Protein AF-A0A6H9V103-F1 (afdb_monomer_lite)

Organism: NCBI:txid2615112

Sequence (136 aa):
MPIHPLHRERLERALEAHETALQYTDKPLSPTRTKVHRVLLELGRDDDILKLIDDFVDSPQLADEIRYDGYSVLSARGIKLPETVTMKVVNGNGKDPQPILRFQFTVRSLTVLADWDPKSGACTRAAVAGDGASAA

Foldseek 3Di:
DAQDVVLLVVLVVVLVVLVCCCPPDPDHDDPLSVVVSVLSNVQSPPPLNSVLLRVLLVDPVSLVVCQVPVPVVCVVSVHDHDPQWDWHWDFQDDPDTDIKIWIWGDRPQKIKIWIQDSVPHTDIDIDGNPPPDDDD

Secondary structure (DSSP, 8-state):
--S-HHHHHHHHHHHHHHHHHHH--SSPPPHHHHHHHHHHHHHHH-HHHHHHHHHHHH-HHHHHHHHHHHHHHHHHTT----TTEEEEEEEPSSSS--EEEEEEEEETTEEEEEEEETTTEEEEEEEETT------

pLDDT: mean 86.8, std 13.34, range [32.56, 96.69]

Structure (mmCIF, N/CA/C/O backbone):
data_AF-A0A6H9V103-F1
#
_entry.id   AF-A0A6H9V103-F1
#
loop_
_atom_site.group_PDB
_atom_site.id
_atom_site.type_symbol
_atom_site.label_atom_id
_atom_site.label_alt_id
_atom_site.label_comp_id
_atom_site.label_asym_id
_atom_site.label_entity_id
_atom_site.label_seq_id
_atom_site.pdbx_PDB_ins_code
_atom_site.Cartn_x
_atom_site.Cartn_y
_atom_site.Cartn_z
_atom_site.occupancy
_atom_site.B_iso_or_equiv
_atom_site.auth_seq_id
_atom_site.auth_comp_id
_atom_site.auth_asym_id
_atom_site.auth_atom_id
_atom_site.pdbx_PDB_model_num
ATOM 1 N N . MET A 1 1 ? -10.355 10.894 11.013 1.00 49.78 1 MET A N 1
ATOM 2 C CA . MET A 1 1 ? -9.566 11.906 10.311 1.00 49.78 1 MET A CA 1
ATOM 3 C C . MET A 1 1 ? -8.961 11.296 9.059 1.00 49.78 1 MET A C 1
ATOM 5 O O . MET A 1 1 ? -8.270 10.295 9.162 1.00 49.78 1 MET A O 1
ATOM 9 N N . PRO A 1 2 ? -9.162 11.928 7.892 1.00 63.34 2 PRO A N 1
ATOM 10 C CA . PRO A 1 2 ? -8.467 11.516 6.674 1.00 63.34 2 PRO A CA 1
ATOM 11 C C . PRO A 1 2 ? -6.946 11.545 6.888 1.00 63.34 2 PRO A C 1
ATOM 13 O O . PRO A 1 2 ? -6.458 12.322 7.720 1.00 63.34 2 PRO A O 1
ATOM 16 N N . ILE A 1 3 ? -6.209 10.742 6.112 1.00 68.31 3 ILE A N 1
ATOM 17 C CA . ILE A 1 3 ? -4.751 10.780 5.973 1.00 68.31 3 ILE A CA 1
ATOM 18 C C . ILE A 1 3 ? -4.308 12.238 6.031 1.00 68.31 3 ILE A C 1
ATOM 20 O O . ILE A 1 3 ? -4.744 13.072 5.230 1.00 68.31 3 ILE A O 1
ATOM 24 N N . HIS A 1 4 ? -3.442 12.543 6.999 1.00 78.62 4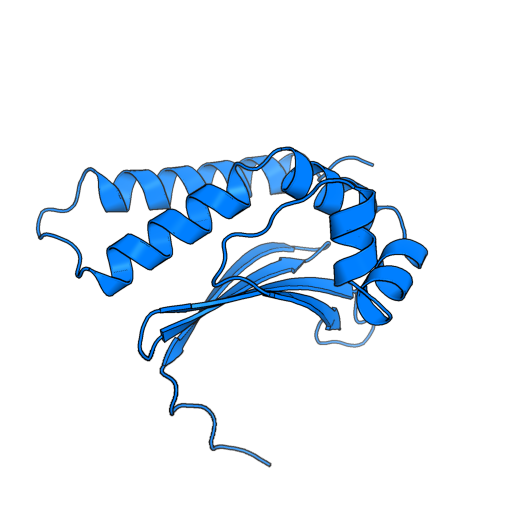 HIS A N 1
ATOM 25 C CA . HIS A 1 4 ? -2.954 13.898 7.210 1.00 78.62 4 HIS A CA 1
ATOM 26 C C . HIS A 1 4 ? -2.449 14.480 5.873 1.00 78.62 4 HIS A C 1
ATOM 28 O O . HIS A 1 4 ? -1.694 13.787 5.185 1.00 78.62 4 HIS A O 1
ATOM 34 N N . PRO A 1 5 ? -2.797 15.725 5.488 1.00 81.75 5 PRO A N 1
ATOM 35 C CA . PRO A 1 5 ? -2.472 16.272 4.164 1.00 81.75 5 PRO A CA 1
ATOM 36 C C . PRO A 1 5 ? -0.995 16.126 3.775 1.00 81.75 5 PRO A C 1
ATOM 38 O O . PRO A 1 5 ? -0.677 15.756 2.651 1.00 81.75 5 PRO A O 1
ATOM 41 N N . LEU A 1 6 ? -0.092 16.299 4.747 1.00 83.19 6 LEU A N 1
ATOM 42 C CA . LEU A 1 6 ? 1.347 16.068 4.573 1.00 83.19 6 LEU A CA 1
ATOM 43 C C . LEU A 1 6 ? 1.699 14.630 4.142 1.00 83.19 6 LEU A C 1
ATOM 45 O O . LEU A 1 6 ? 2.630 14.426 3.370 1.00 83.19 6 LEU A O 1
ATOM 49 N N . HIS A 1 7 ? 1.004 13.617 4.661 1.00 86.12 7 HIS A N 1
ATOM 50 C CA . HIS A 1 7 ? 1.232 12.219 4.290 1.00 86.12 7 HIS A CA 1
ATOM 51 C C . HIS A 1 7 ? 0.693 11.918 2.891 1.00 86.12 7 HIS A C 1
ATOM 53 O O . HIS A 1 7 ? 1.335 11.173 2.155 1.00 86.12 7 HIS A O 1
ATOM 59 N N . ARG A 1 8 ? -0.427 12.542 2.501 1.00 85.44 8 ARG A N 1
ATOM 60 C CA . ARG A 1 8 ? -0.958 12.457 1.135 1.00 85.44 8 ARG A CA 1
ATOM 61 C C . ARG A 1 8 ? -0.001 13.097 0.126 1.00 85.44 8 ARG A C 1
ATOM 63 O O . ARG A 1 8 ? 0.380 12.440 -0.831 1.00 85.44 8 ARG A O 1
ATOM 70 N N . GLU A 1 9 ? 0.494 14.301 0.406 1.00 86.88 9 GLU A N 1
ATOM 71 C CA . GLU A 1 9 ? 1.496 14.980 -0.433 1.00 86.88 9 GLU A CA 1
ATOM 72 C C . GLU A 1 9 ? 2.792 14.156 -0.564 1.00 86.88 9 GLU A C 1
ATOM 74 O O . GLU A 1 9 ? 3.384 14.050 -1.638 1.00 86.88 9 GLU A O 1
ATOM 79 N N . ARG A 1 10 ? 3.252 13.533 0.531 1.00 87.12 10 ARG A N 1
ATOM 80 C CA . ARG A 1 10 ? 4.421 12.638 0.501 1.00 87.12 10 ARG A CA 1
ATOM 81 C C . ARG A 1 10 ? 4.177 11.391 -0.342 1.00 87.12 10 ARG A C 1
ATOM 83 O O . ARG A 1 10 ? 5.087 10.979 -1.058 1.00 87.12 10 ARG A O 1
ATOM 90 N N . LEU A 1 11 ? 2.987 10.800 -0.248 1.00 89.81 11 LEU A N 1
ATOM 91 C CA . LEU A 1 11 ? 2.600 9.666 -1.077 1.00 89.81 11 LEU A CA 1
ATOM 92 C C . LEU A 1 11 ? 2.581 10.066 -2.556 1.00 89.81 11 LEU A C 1
ATOM 94 O O . LEU A 1 11 ? 3.219 9.396 -3.358 1.00 89.81 11 LEU A O 1
ATOM 98 N N . GLU A 1 12 ? 1.940 11.181 -2.905 1.00 91.69 12 GLU A N 1
ATOM 99 C CA . GLU A 1 12 ? 1.891 11.697 -4.280 1.00 91.69 12 GLU A CA 1
ATOM 100 C C . GLU A 1 12 ? 3.297 11.898 -4.855 1.00 91.69 12 GLU A C 1
ATOM 102 O O . GLU A 1 12 ? 3.615 11.339 -5.904 1.00 91.69 12 GLU A O 1
ATOM 107 N N . ARG A 1 13 ? 4.194 12.564 -4.116 1.00 89.69 13 ARG A N 1
ATOM 108 C CA . ARG A 1 13 ? 5.603 12.717 -4.522 1.00 89.69 13 ARG A CA 1
ATOM 109 C C . ARG A 1 13 ? 6.324 11.381 -4.707 1.00 89.69 13 ARG A C 1
ATOM 111 O O . ARG A 1 13 ? 7.148 11.241 -5.610 1.00 89.69 13 ARG A O 1
ATOM 118 N N . ALA A 1 14 ? 6.056 10.397 -3.849 1.00 90.50 14 ALA A N 1
ATOM 119 C CA . ALA A 1 14 ? 6.653 9.069 -3.978 1.00 90.50 14 ALA A CA 1
ATOM 120 C C . ALA A 1 14 ? 6.149 8.339 -5.237 1.00 90.50 14 ALA A C 1
ATOM 122 O O . ALA A 1 14 ? 6.936 7.688 -5.930 1.00 90.50 14 ALA A O 1
ATOM 123 N N . LEU A 1 15 ? 4.864 8.484 -5.569 1.00 93.50 15 LEU A N 1
ATOM 124 C CA . LEU A 1 15 ? 4.275 7.922 -6.785 1.00 93.50 15 LEU A CA 1
ATOM 125 C C . LEU A 1 15 ? 4.835 8.601 -8.038 1.00 93.50 15 LEU A C 1
ATOM 127 O O . LEU A 1 15 ? 5.281 7.904 -8.948 1.00 93.50 15 LEU A O 1
ATOM 131 N N . GLU A 1 16 ? 4.926 9.931 -8.052 1.00 93.38 16 GLU A N 1
ATOM 132 C CA . GLU A 1 16 ? 5.562 10.691 -9.137 1.00 93.38 16 GLU A CA 1
ATOM 133 C C . GLU A 1 16 ? 7.016 10.257 -9.366 1.00 93.38 16 GLU A C 1
ATOM 135 O O . GLU A 1 16 ? 7.462 10.117 -10.508 1.00 93.38 16 GLU A O 1
ATOM 140 N N . ALA A 1 17 ? 7.764 9.974 -8.294 1.00 90.69 17 ALA A N 1
ATOM 141 C CA . ALA A 1 17 ? 9.130 9.469 -8.398 1.00 90.69 17 ALA A CA 1
ATOM 142 C C . ALA A 1 17 ? 9.193 8.075 -9.050 1.00 90.69 17 ALA A C 1
ATOM 144 O O . ALA A 1 17 ? 10.090 7.809 -9.854 1.00 90.69 17 ALA A O 1
ATOM 145 N N . HIS A 1 18 ? 8.247 7.179 -8.749 1.00 91.88 18 HIS A N 1
ATOM 146 C CA . HIS A 1 18 ? 8.150 5.875 -9.416 1.00 91.88 18 HIS A CA 1
ATOM 147 C C . HIS A 1 18 ? 7.762 5.997 -10.889 1.00 91.88 18 HIS A C 1
ATOM 149 O O . HIS A 1 18 ? 8.298 5.276 -11.731 1.00 91.88 18 HIS A O 1
ATOM 155 N N . GLU A 1 19 ? 6.875 6.929 -11.209 1.00 92.56 19 GLU A N 1
ATOM 156 C CA . GLU A 1 19 ? 6.492 7.246 -12.578 1.00 92.56 19 GLU A CA 1
ATOM 157 C C . GLU A 1 19 ? 7.650 7.786 -13.399 1.00 92.56 19 GLU A C 1
ATOM 159 O O . GLU A 1 19 ? 7.951 7.280 -14.481 1.00 92.56 19 GLU A O 1
ATOM 164 N N . THR A 1 20 ? 8.358 8.756 -12.830 1.00 91.06 20 THR A N 1
ATOM 165 C CA . THR A 1 20 ? 9.548 9.348 -13.433 1.00 91.06 20 THR A CA 1
ATOM 166 C C . THR A 1 20 ? 10.615 8.283 -13.652 1.00 91.06 20 THR A C 1
ATOM 168 O O . THR A 1 20 ? 11.206 8.221 -14.727 1.00 91.06 20 THR A O 1
ATOM 171 N N . ALA A 1 21 ? 10.821 7.383 -12.684 1.00 88.50 21 ALA 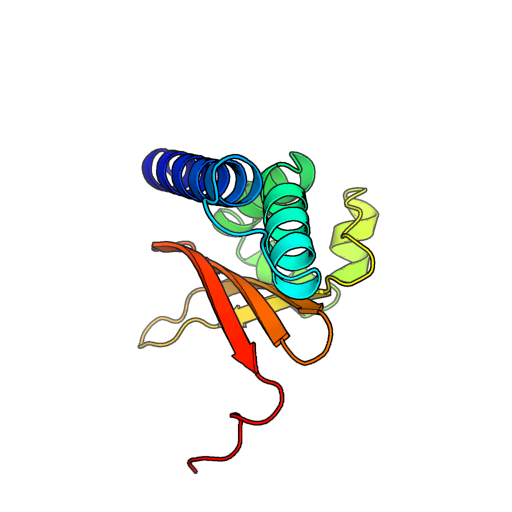A N 1
ATOM 172 C CA . ALA A 1 21 ? 11.768 6.282 -12.825 1.00 88.50 21 ALA A CA 1
ATOM 173 C C . ALA A 1 21 ? 11.418 5.338 -13.988 1.00 88.50 21 ALA A C 1
ATOM 175 O O . ALA A 1 21 ? 12.328 4.838 -14.648 1.00 88.50 21 ALA A O 1
ATOM 176 N N . LEU A 1 22 ? 10.127 5.105 -14.253 1.00 89.31 22 LEU A N 1
ATOM 177 C CA . LEU A 1 22 ? 9.655 4.283 -15.372 1.00 89.31 22 LEU A CA 1
ATOM 178 C C . LEU A 1 22 ? 9.732 4.995 -16.732 1.00 89.31 22 LEU A C 1
ATOM 180 O O . LEU A 1 22 ? 9.884 4.313 -17.744 1.00 89.31 22 LEU A O 1
ATOM 184 N N . GLN A 1 23 ? 9.592 6.323 -16.767 1.00 86.75 23 GLN A N 1
ATOM 185 C CA . GLN A 1 23 ? 9.533 7.113 -18.005 1.00 86.75 23 GLN A CA 1
ATOM 186 C C . GLN A 1 23 ? 10.896 7.667 -18.447 1.00 86.75 23 GLN A C 1
ATOM 188 O O . GLN A 1 23 ? 11.202 7.654 -19.637 1.00 86.75 23 GLN A O 1
ATOM 193 N N . TYR A 1 24 ? 11.714 8.144 -17.506 1.00 76.12 24 TYR A N 1
ATOM 194 C CA . TYR A 1 24 ? 12.889 8.983 -17.770 1.00 76.12 24 TYR A CA 1
ATOM 195 C C . TYR A 1 24 ? 14.174 8.370 -17.224 1.00 76.12 24 TYR A C 1
ATOM 197 O O . TYR A 1 24 ? 14.936 8.997 -16.488 1.00 76.12 24 TYR A O 1
ATOM 205 N N . THR A 1 25 ? 14.426 7.113 -17.575 1.00 68.50 25 THR A N 1
ATOM 206 C CA . THR A 1 25 ? 15.696 6.466 -17.262 1.00 68.50 25 THR A CA 1
ATOM 207 C C . THR A 1 25 ? 16.621 6.481 -18.482 1.00 68.50 25 THR A C 1
ATOM 209 O O . THR A 1 25 ? 16.317 5.854 -19.493 1.00 68.50 25 THR A O 1
ATOM 212 N N . ASP A 1 26 ? 17.805 7.096 -18.360 1.00 71.19 26 ASP A N 1
ATOM 213 C CA . ASP A 1 26 ? 18.870 7.045 -19.389 1.00 71.19 26 ASP A CA 1
ATOM 214 C C . ASP A 1 26 ? 19.320 5.607 -19.720 1.00 71.19 26 ASP A C 1
ATOM 216 O O . ASP A 1 26 ? 19.941 5.344 -20.750 1.00 71.19 26 ASP A O 1
ATOM 220 N N . LYS A 1 27 ? 19.025 4.654 -18.827 1.00 76.12 27 LYS A N 1
ATOM 221 C CA . LYS A 1 27 ? 19.253 3.220 -19.014 1.00 76.12 27 LYS A CA 1
ATOM 222 C C . LYS A 1 27 ? 17.986 2.441 -18.678 1.00 76.12 27 LYS A C 1
ATOM 224 O O . LYS A 1 27 ? 17.468 2.626 -17.578 1.00 76.12 27 LYS A O 1
ATOM 229 N N . PRO A 1 28 ? 17.538 1.511 -19.539 1.00 79.75 28 PRO A N 1
ATOM 230 C CA . PRO A 1 28 ? 16.325 0.747 -19.290 1.00 79.75 28 PRO A CA 1
ATOM 231 C C . PRO A 1 28 ? 16.414 -0.005 -17.959 1.00 79.75 28 PRO A C 1
ATOM 233 O O . PRO A 1 28 ? 17.396 -0.696 -17.669 1.00 79.75 28 PRO A O 1
ATOM 236 N N . LEU A 1 29 ? 15.370 0.132 -17.141 1.00 86.44 29 LEU A N 1
ATOM 237 C CA . LEU A 1 29 ? 15.239 -0.616 -15.898 1.00 86.44 29 LEU A CA 1
ATOM 238 C C . LEU A 1 29 ? 15.188 -2.119 -16.181 1.00 86.44 29 LEU A C 1
ATOM 240 O O . LEU A 1 29 ? 14.621 -2.578 -17.173 1.00 86.44 29 LEU A O 1
ATOM 244 N N . SER A 1 30 ? 15.724 -2.917 -15.255 1.00 91.00 30 SER A N 1
ATOM 245 C CA . SER A 1 30 ? 15.546 -4.366 -15.335 1.00 91.00 30 SER A CA 1
ATOM 246 C C . SER A 1 30 ? 14.053 -4.730 -15.251 1.00 91.00 30 SER A C 1
ATOM 248 O O . SER A 1 30 ? 13.278 -4.010 -14.606 1.00 91.00 30 SER A O 1
ATOM 250 N N . PRO A 1 31 ? 13.623 -5.870 -15.828 1.00 91.75 31 PRO A N 1
ATOM 251 C CA . PRO A 1 31 ? 12.232 -6.317 -15.729 1.00 91.75 31 PRO A CA 1
ATOM 252 C C . PRO A 1 31 ? 11.741 -6.426 -14.278 1.00 91.75 31 PRO A C 1
ATOM 254 O O . PRO A 1 31 ? 10.606 -6.067 -13.975 1.00 91.75 31 PRO A O 1
ATOM 257 N N . THR A 1 32 ? 12.623 -6.848 -13.364 1.00 91.56 32 THR A N 1
ATOM 258 C CA . THR A 1 32 ? 12.343 -6.910 -11.924 1.00 91.56 32 TH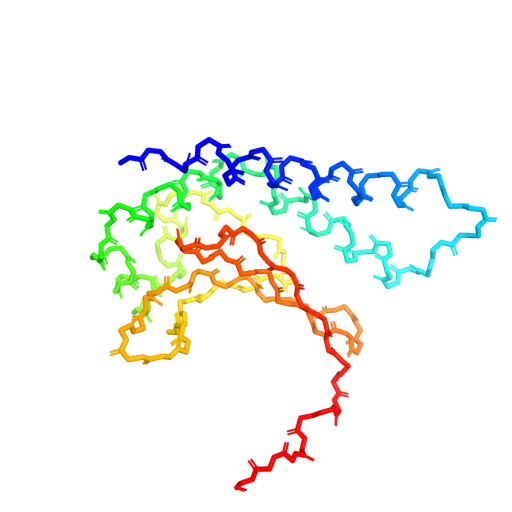R A CA 1
ATOM 259 C C . T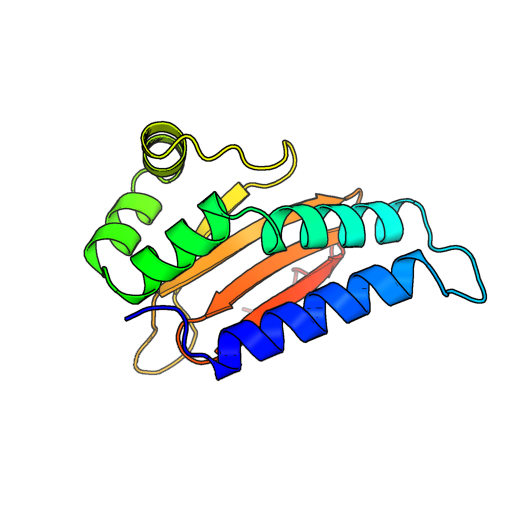HR A 1 32 ? 12.016 -5.531 -11.356 1.00 91.56 32 THR A C 1
ATOM 261 O O . THR A 1 32 ? 10.967 -5.364 -10.742 1.00 91.56 32 THR A O 1
ATOM 264 N N . ARG A 1 33 ? 12.877 -4.528 -11.584 1.00 90.69 33 ARG A N 1
ATOM 265 C CA . ARG A 1 33 ? 12.662 -3.164 -11.069 1.00 90.69 33 ARG A CA 1
ATOM 266 C C . ARG A 1 33 ? 11.424 -2.520 -11.684 1.00 90.69 33 ARG A C 1
ATOM 268 O O . ARG A 1 33 ? 10.634 -1.916 -10.971 1.00 90.69 33 ARG A O 1
ATOM 275 N N . THR A 1 34 ? 11.211 -2.733 -12.980 1.00 93.06 34 THR A N 1
ATOM 276 C CA . THR A 1 34 ? 10.007 -2.276 -13.684 1.00 93.06 34 THR A CA 1
ATOM 277 C C . THR A 1 34 ? 8.739 -2.828 -13.031 1.00 93.06 34 THR A C 1
ATOM 279 O O . THR A 1 34 ? 7.806 -2.075 -12.761 1.00 93.06 34 THR A O 1
ATOM 282 N N . LYS A 1 35 ? 8.699 -4.134 -12.728 1.00 93.75 35 LYS A N 1
ATOM 283 C CA . LYS A 1 35 ? 7.540 -4.752 -12.070 1.00 93.75 35 LYS A CA 1
ATOM 284 C C . LYS A 1 35 ? 7.335 -4.222 -10.648 1.00 93.75 35 LYS A C 1
ATOM 286 O O . LYS A 1 35 ? 6.190 -3.998 -10.278 1.00 93.75 35 LYS A O 1
ATOM 291 N N . VAL A 1 36 ? 8.406 -3.967 -9.891 1.00 94.06 36 VAL A N 1
ATOM 292 C CA . VAL A 1 36 ? 8.315 -3.360 -8.550 1.00 94.06 36 VAL A CA 1
ATOM 293 C C . VAL A 1 36 ? 7.656 -1.986 -8.606 1.00 94.06 36 VAL A C 1
ATOM 295 O O . VAL A 1 36 ? 6.669 -1.773 -7.911 1.00 94.06 36 VAL A O 1
ATOM 298 N N . HIS A 1 37 ? 8.146 -1.083 -9.461 1.00 94.56 37 HIS A N 1
ATOM 299 C CA . HIS A 1 37 ? 7.554 0.251 -9.597 1.00 94.56 37 HIS A CA 1
ATOM 300 C C . HIS A 1 37 ? 6.082 0.185 -10.005 1.00 94.56 37 HIS A C 1
ATOM 302 O O . HIS A 1 37 ? 5.267 0.907 -9.445 1.00 94.56 37 HIS A O 1
ATOM 308 N N . ARG A 1 38 ? 5.722 -0.719 -10.925 1.00 95.19 38 ARG A N 1
ATOM 309 C CA . ARG A 1 38 ? 4.324 -0.900 -11.339 1.00 95.19 38 ARG A CA 1
ATOM 310 C C . ARG A 1 38 ? 3.421 -1.363 -10.198 1.00 95.19 38 ARG A C 1
ATOM 312 O O . ARG A 1 38 ? 2.354 -0.794 -10.043 1.00 95.19 38 ARG A O 1
ATOM 319 N N . VAL A 1 39 ? 3.849 -2.340 -9.396 1.00 95.62 39 VAL A N 1
ATOM 320 C CA . VAL A 1 39 ? 3.054 -2.809 -8.244 1.00 95.62 39 VAL A CA 1
ATOM 321 C C . VAL A 1 39 ? 2.909 -1.705 -7.194 1.00 95.62 39 VAL A C 1
ATOM 323 O O . VAL A 1 39 ? 1.828 -1.527 -6.650 1.00 95.62 39 VAL A O 1
ATOM 326 N N . LEU A 1 40 ? 3.963 -0.926 -6.927 1.00 95.00 40 LEU A N 1
ATOM 327 C CA . LEU A 1 40 ? 3.884 0.200 -5.987 1.00 95.00 40 LEU A CA 1
ATOM 328 C C . LEU A 1 40 ? 2.934 1.300 -6.478 1.00 95.00 40 LEU A C 1
ATOM 330 O O . LEU A 1 40 ? 2.179 1.844 -5.679 1.00 95.00 40 LEU A O 1
ATOM 334 N N . LEU A 1 41 ? 2.946 1.599 -7.781 1.00 95.38 41 LEU A N 1
ATOM 335 C CA . LEU A 1 41 ? 2.001 2.539 -8.390 1.00 95.38 41 LEU A CA 1
ATOM 336 C C . LEU A 1 41 ? 0.561 2.021 -8.333 1.00 95.38 41 LEU A C 1
ATOM 338 O O . LEU A 1 41 ? -0.334 2.795 -8.024 1.00 95.38 41 LEU A O 1
ATOM 342 N N . GLU A 1 42 ? 0.347 0.732 -8.606 1.00 95.56 42 GLU A N 1
ATOM 343 C CA . GLU A 1 42 ? -0.967 0.085 -8.524 1.00 95.56 42 GLU A CA 1
ATOM 344 C C . GLU A 1 42 ? -1.529 0.174 -7.100 1.00 95.56 42 GLU A C 1
ATOM 346 O O . GLU A 1 42 ? -2.644 0.640 -6.918 1.00 95.56 42 GLU A O 1
ATOM 351 N N . LEU A 1 43 ? -0.721 -0.148 -6.083 1.00 94.81 43 LEU A N 1
ATOM 352 C CA . LEU A 1 43 ? -1.133 -0.041 -4.680 1.00 94.81 43 LEU A CA 1
ATOM 353 C C . LEU A 1 43 ? -1.396 1.403 -4.238 1.00 94.81 43 LEU A C 1
ATOM 355 O O . LEU A 1 43 ? -2.355 1.661 -3.522 1.00 94.81 43 LEU A O 1
ATOM 359 N N . GLY A 1 44 ? -0.530 2.344 -4.620 1.00 93.19 44 GLY A N 1
ATOM 360 C CA . GLY A 1 44 ? -0.630 3.728 -4.157 1.00 93.19 44 GLY A CA 1
ATOM 361 C C . GLY A 1 44 ? -1.677 4.575 -4.881 1.00 93.19 44 GLY A C 1
ATOM 362 O O . GLY A 1 44 ? -1.941 5.690 -4.440 1.00 93.19 44 GLY A O 1
ATOM 363 N N . ARG A 1 45 ? -2.256 4.074 -5.979 1.00 94.06 45 ARG A N 1
ATOM 364 C CA . ARG A 1 45 ? -3.329 4.739 -6.740 1.00 94.06 45 ARG A CA 1
ATOM 365 C C . ARG A 1 45 ? -4.692 4.080 -6.609 1.00 94.06 45 ARG A C 1
ATOM 367 O O . ARG A 1 45 ? -5.656 4.591 -7.168 1.00 94.06 45 ARG A O 1
ATOM 374 N N . ASP A 1 46 ? -4.766 2.945 -5.935 1.00 94.69 46 ASP A N 1
ATOM 375 C CA . ASP A 1 46 ? -6.029 2.267 -5.704 1.00 94.69 46 ASP A CA 1
ATOM 376 C C . ASP A 1 46 ? -6.821 3.025 -4.628 1.00 94.69 46 ASP A C 1
ATOM 378 O O . ASP A 1 46 ? -6.434 3.064 -3.457 1.00 94.69 46 ASP A O 1
ATOM 382 N N . ASP A 1 47 ? -7.920 3.658 -5.041 1.00 93.50 47 ASP A N 1
ATOM 383 C CA . ASP A 1 47 ? -8.767 4.470 -4.164 1.00 93.50 47 ASP A CA 1
ATOM 384 C C . ASP A 1 47 ? -9.342 3.663 -2.989 1.00 93.50 47 ASP A C 1
ATOM 386 O O . ASP A 1 47 ? -9.492 4.201 -1.888 1.00 93.50 47 ASP A O 1
ATOM 390 N N . ASP A 1 48 ? -9.625 2.372 -3.181 1.00 95.25 48 ASP A N 1
ATOM 391 C CA . ASP A 1 48 ? -10.159 1.522 -2.121 1.00 95.25 48 ASP A CA 1
ATOM 392 C C . ASP A 1 48 ? -9.065 1.150 -1.106 1.00 95.25 48 ASP A C 1
ATOM 394 O O . ASP A 1 48 ? -9.332 1.090 0.099 1.00 95.25 48 ASP A O 1
ATOM 398 N N . ILE A 1 49 ? -7.815 0.978 -1.554 1.00 94.56 49 ILE A N 1
ATOM 399 C CA . ILE A 1 49 ? -6.649 0.837 -0.665 1.00 94.56 49 ILE A CA 1
ATOM 400 C C . ILE A 1 49 ? -6.402 2.133 0.111 1.00 94.56 49 ILE A C 1
ATOM 402 O O . ILE A 1 49 ? -6.184 2.082 1.323 1.00 94.56 49 ILE A O 1
ATOM 406 N N . LEU A 1 50 ? -6.457 3.297 -0.542 1.00 92.56 50 LEU A N 1
ATOM 407 C CA . LEU A 1 50 ? -6.282 4.586 0.137 1.00 92.56 50 LEU A CA 1
ATOM 408 C C . LEU A 1 50 ? -7.372 4.820 1.184 1.00 92.56 50 LEU A C 1
ATOM 410 O O . LEU A 1 50 ? -7.073 5.244 2.299 1.00 92.56 50 LEU A O 1
ATOM 414 N N . LYS A 1 51 ? -8.616 4.459 0.867 1.00 92.75 51 LYS A N 1
ATOM 415 C CA . LYS A 1 51 ? -9.731 4.513 1.813 1.00 92.75 51 LYS A CA 1
ATOM 416 C C . LYS A 1 51 ? -9.566 3.524 2.968 1.00 92.75 51 LYS A C 1
ATOM 418 O O . LYS A 1 51 ? -9.865 3.862 4.109 1.00 92.75 51 LYS A O 1
ATOM 423 N N . LEU A 1 52 ? -9.067 2.313 2.707 1.00 94.25 52 LEU A N 1
ATOM 424 C CA . LEU A 1 52 ? -8.731 1.363 3.770 1.00 94.25 52 LEU A CA 1
ATOM 425 C C . LEU A 1 52 ? -7.666 1.936 4.710 1.00 94.25 52 LEU A C 1
ATOM 427 O O . LEU A 1 52 ? -7.763 1.753 5.920 1.00 94.25 52 LEU A O 1
ATOM 431 N N . ILE A 1 53 ? -6.661 2.621 4.163 1.00 92.50 53 ILE A N 1
ATOM 432 C CA . ILE A 1 53 ? -5.615 3.284 4.943 1.00 92.50 53 ILE A CA 1
ATOM 433 C C . ILE A 1 53 ? -6.201 4.424 5.789 1.00 92.50 53 ILE A C 1
ATOM 435 O O . ILE A 1 53 ? -5.860 4.517 6.969 1.00 92.50 53 ILE A O 1
ATOM 439 N N . ASP A 1 54 ? -7.080 5.256 5.218 1.00 90.19 54 ASP A N 1
ATOM 440 C CA . ASP A 1 54 ? -7.811 6.300 5.952 1.00 90.19 54 ASP A CA 1
ATOM 441 C C . ASP A 1 54 ? -8.554 5.690 7.159 1.00 90.19 54 ASP A C 1
ATOM 443 O O . ASP A 1 54 ? -8.335 6.095 8.302 1.00 90.19 54 ASP A O 1
ATOM 447 N N . ASP A 1 55 ? -9.355 4.647 6.924 1.00 91.69 55 ASP A N 1
ATOM 448 C CA . ASP A 1 55 ? -10.126 3.971 7.975 1.00 91.69 55 ASP A CA 1
ATOM 449 C C . ASP A 1 55 ? -9.223 3.297 9.026 1.00 91.69 55 ASP A C 1
ATOM 451 O O . ASP A 1 55 ? -9.549 3.263 10.214 1.00 91.69 55 ASP A O 1
ATOM 455 N N . PHE A 1 56 ? -8.079 2.751 8.604 1.00 91.12 56 PHE A N 1
ATOM 456 C CA . PHE A 1 56 ? -7.121 2.070 9.477 1.00 91.12 56 PHE A CA 1
ATOM 457 C C . PHE A 1 56 ? -6.454 3.022 10.472 1.00 91.12 56 PHE A C 1
ATOM 459 O O . PHE A 1 56 ? -6.209 2.639 11.615 1.00 91.12 56 PHE A O 1
ATOM 466 N N . VAL A 1 57 ? -6.176 4.262 10.062 1.00 84.56 57 VAL A N 1
ATOM 467 C CA . VAL A 1 57 ? -5.625 5.294 10.957 1.00 84.56 57 VAL A CA 1
ATOM 468 C C . VAL A 1 57 ? -6.635 5.680 12.044 1.00 84.56 57 VAL A C 1
ATOM 470 O O . VAL A 1 57 ? -6.239 5.994 13.167 1.00 84.56 57 VAL A O 1
ATOM 473 N N . ASP A 1 58 ? -7.928 5.614 11.729 1.00 83.94 58 ASP A N 1
ATOM 474 C CA . ASP A 1 58 ? -9.010 6.040 12.615 1.00 83.94 58 ASP A CA 1
ATOM 475 C C . ASP A 1 58 ? -9.567 4.940 13.519 1.00 83.94 58 ASP A C 1
ATOM 477 O O . ASP A 1 58 ? -10.183 5.241 14.546 1.00 83.94 58 ASP A O 1
ATOM 481 N N . SER A 1 59 ? -9.382 3.672 13.151 1.00 88.31 59 SER A N 1
ATOM 482 C CA . SER A 1 59 ? -10.016 2.545 13.829 1.00 88.31 59 SER A CA 1
ATOM 483 C C . SER A 1 59 ? -8.996 1.531 14.351 1.00 88.31 59 SER A C 1
ATOM 485 O O . SER A 1 59 ? -8.538 0.654 13.614 1.00 88.31 59 SER A O 1
ATOM 487 N N . PRO A 1 60 ? -8.701 1.559 15.665 1.00 84.06 60 PRO A N 1
ATOM 488 C CA . PRO A 1 60 ? -7.944 0.495 16.315 1.00 84.06 60 PRO A CA 1
ATOM 489 C C . PRO A 1 60 ? -8.592 -0.887 16.140 1.00 84.06 60 PRO A C 1
ATOM 491 O O . PRO A 1 60 ? -7.882 -1.878 16.000 1.00 84.06 60 PRO A O 1
ATOM 494 N N . GLN A 1 61 ? -9.929 -0.956 16.097 1.00 91.44 61 GLN A N 1
ATOM 495 C CA . GLN A 1 61 ? -10.666 -2.207 15.891 1.00 91.44 61 GLN A CA 1
ATOM 496 C C . GLN A 1 61 ? -10.387 -2.800 14.509 1.00 91.44 61 GLN A C 1
ATOM 498 O O . GLN A 1 61 ? -10.168 -4.003 14.397 1.00 91.44 61 GLN A O 1
ATOM 503 N N . LEU A 1 62 ? -10.308 -1.960 13.473 1.00 93.19 62 LEU A N 1
ATOM 504 C CA . LEU A 1 62 ? -9.968 -2.412 12.126 1.00 93.19 62 LEU A CA 1
ATOM 505 C C . LEU A 1 62 ? -8.566 -3.032 12.072 1.00 93.19 62 LEU A C 1
ATOM 507 O O . LEU A 1 62 ? -8.347 -4.005 11.352 1.00 93.19 62 LEU A O 1
ATOM 511 N N . ALA A 1 63 ? -7.613 -2.519 12.855 1.00 92.19 63 ALA A N 1
ATOM 512 C CA . ALA A 1 63 ? -6.295 -3.138 12.949 1.00 92.19 63 ALA A CA 1
ATOM 513 C C . ALA A 1 63 ? -6.372 -4.566 13.513 1.00 92.19 63 ALA A C 1
ATOM 515 O O . ALA A 1 63 ? -5.682 -5.452 13.009 1.00 92.19 63 ALA A O 1
ATOM 516 N N . ASP A 1 64 ? -7.219 -4.807 14.513 1.00 93.12 64 ASP A N 1
ATOM 517 C CA . ASP A 1 64 ? -7.424 -6.140 15.090 1.00 93.12 64 ASP A CA 1
ATOM 518 C C . ASP A 1 64 ? -8.187 -7.076 14.146 1.00 93.12 64 ASP A C 1
ATOM 520 O O . ASP A 1 64 ? -7.799 -8.236 13.995 1.00 93.12 64 ASP A O 1
ATOM 524 N N . GLU A 1 65 ? -9.196 -6.571 13.435 1.00 95.00 65 GLU A N 1
ATOM 525 C CA . GLU A 1 65 ? -9.905 -7.323 12.393 1.00 95.00 65 GLU A CA 1
ATOM 526 C C . GLU A 1 65 ? -8.951 -7.777 11.285 1.00 95.00 65 GLU A C 1
ATOM 528 O O . GLU A 1 65 ? -8.943 -8.951 10.916 1.00 95.00 65 GLU A O 1
ATOM 533 N N . ILE A 1 66 ? -8.084 -6.882 10.797 1.00 95.38 66 ILE A N 1
ATOM 534 C CA . ILE A 1 66 ? -7.102 -7.224 9.762 1.00 95.38 66 ILE A CA 1
ATOM 535 C C . ILE A 1 66 ? -6.056 -8.218 10.288 1.00 95.38 66 ILE A C 1
ATOM 537 O O . ILE A 1 66 ? -5.607 -9.087 9.538 1.00 95.38 66 ILE A O 1
ATOM 541 N N . ARG A 1 67 ? -5.643 -8.112 11.561 1.00 94.56 67 ARG A N 1
ATOM 542 C CA . ARG A 1 67 ? -4.737 -9.098 12.181 1.00 94.56 67 ARG A CA 1
ATOM 543 C C . ARG A 1 67 ? -5.366 -10.485 12.239 1.00 94.56 67 ARG A C 1
ATOM 545 O O . ARG A 1 67 ? -4.649 -11.464 12.052 1.00 94.56 67 ARG A O 1
ATOM 552 N N . TYR A 1 68 ? -6.661 -10.555 12.539 1.00 94.88 68 TYR A N 1
ATOM 553 C CA . TYR A 1 68 ? -7.390 -11.812 12.656 1.00 94.88 68 TYR A CA 1
ATOM 554 C C . TYR A 1 68 ? -7.670 -12.437 11.285 1.00 94.88 68 TYR A C 1
ATOM 556 O O . TYR A 1 68 ? -7.331 -13.598 11.064 1.00 94.88 68 TYR A O 1
ATOM 564 N N . ASP A 1 69 ? -8.249 -11.666 10.362 1.00 94.06 69 ASP A N 1
ATOM 565 C CA . ASP A 1 69 ? -8.610 -12.129 9.022 1.00 94.06 69 ASP A CA 1
ATOM 566 C C . ASP A 1 69 ? -8.620 -10.980 7.999 1.00 94.06 69 ASP A C 1
ATOM 568 O O . ASP A 1 69 ? -9.659 -10.475 7.561 1.00 94.06 69 ASP A O 1
ATOM 572 N N . GLY A 1 70 ? -7.422 -10.571 7.578 1.00 93.56 70 GLY A N 1
ATOM 573 C CA . GLY A 1 70 ? -7.259 -9.533 6.563 1.00 93.56 70 GLY A CA 1
ATOM 574 C C . GLY A 1 70 ? -7.898 -9.872 5.213 1.00 93.56 70 GLY A C 1
ATOM 575 O O . GLY A 1 70 ? -8.313 -8.957 4.505 1.00 93.56 70 GLY A O 1
ATOM 576 N N . TYR A 1 71 ? -8.023 -11.155 4.853 1.00 93.56 71 TYR A N 1
ATOM 577 C CA . TYR A 1 71 ? -8.653 -11.545 3.590 1.00 93.56 71 TYR A CA 1
ATOM 578 C C . TYR A 1 71 ? -10.151 -11.238 3.604 1.00 93.56 71 TYR A C 1
ATOM 580 O O . TYR A 1 71 ? -10.655 -10.611 2.669 1.00 93.56 71 TYR A O 1
ATOM 588 N N . SER A 1 72 ? -10.851 -11.610 4.678 1.00 94.44 72 SER A N 1
ATOM 589 C CA . SER A 1 72 ? -12.274 -11.297 4.821 1.00 94.44 72 SER A CA 1
ATOM 590 C C . SER A 1 72 ? -12.527 -9.791 4.869 1.00 94.44 72 SER A C 1
ATOM 592 O O . SER A 1 72 ? -13.478 -9.327 4.241 1.00 94.44 72 SER A O 1
ATOM 59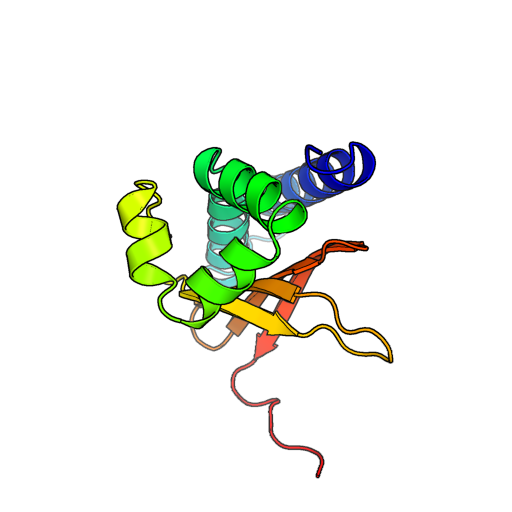4 N N . VAL A 1 73 ? -11.656 -9.007 5.520 1.00 95.56 73 VAL A N 1
ATOM 595 C CA . VAL A 1 73 ? -11.756 -7.533 5.524 1.00 95.56 73 VAL A CA 1
ATOM 596 C C . VAL A 1 73 ? -11.639 -6.960 4.108 1.00 95.56 73 VAL A C 1
ATOM 598 O O . VAL A 1 73 ? -12.467 -6.140 3.707 1.00 95.56 73 VAL A O 1
ATOM 601 N N . LEU A 1 74 ? -10.643 -7.403 3.332 1.00 95.88 74 LEU A N 1
ATOM 602 C CA . LEU A 1 74 ? -10.466 -6.972 1.940 1.00 95.88 74 LEU A CA 1
ATOM 603 C C . LEU A 1 74 ? -11.672 -7.364 1.082 1.00 95.88 74 LEU A C 1
ATOM 605 O O . LEU A 1 74 ? -12.232 -6.520 0.384 1.00 95.88 74 LEU A O 1
ATOM 609 N N . SER A 1 75 ? -12.118 -8.619 1.187 1.00 95.44 75 SER A N 1
ATOM 610 C CA . SER A 1 75 ? -13.253 -9.135 0.421 1.00 95.44 75 SER A CA 1
ATOM 611 C C . SER A 1 75 ? -14.556 -8.407 0.754 1.00 95.44 75 SER A C 1
ATOM 613 O O . SER A 1 75 ? -15.313 -8.080 -0.158 1.00 95.44 75 SER A O 1
ATOM 615 N N . ALA A 1 76 ? -14.824 -8.125 2.033 1.00 95.56 76 ALA A N 1
ATOM 616 C CA . ALA A 1 76 ? -16.018 -7.398 2.468 1.00 95.56 76 ALA A CA 1
ATOM 617 C C . ALA A 1 76 ? -16.052 -5.958 1.932 1.00 95.56 76 ALA A C 1
ATOM 619 O O . ALA A 1 76 ? -17.125 -5.403 1.700 1.00 95.56 76 ALA A O 1
ATOM 620 N N . ARG A 1 77 ? -14.874 -5.370 1.706 1.00 94.81 77 ARG A N 1
ATOM 621 C CA . ARG A 1 77 ? -14.697 -4.025 1.147 1.00 94.81 77 ARG A CA 1
ATOM 622 C C . ARG A 1 77 ? -14.559 -4.019 -0.379 1.00 94.81 77 ARG A C 1
ATOM 624 O O . ARG A 1 77 ? -14.437 -2.949 -0.956 1.00 94.81 77 ARG A O 1
ATOM 631 N N . GLY A 1 78 ? -14.577 -5.186 -1.031 1.00 95.75 78 GLY A N 1
ATOM 632 C CA . GLY A 1 78 ? -14.389 -5.310 -2.479 1.00 95.75 78 GLY A CA 1
ATOM 633 C C . GLY A 1 78 ? -12.960 -5.033 -2.962 1.00 95.75 78 GLY A C 1
ATOM 634 O O . GLY A 1 78 ? -12.742 -4.958 -4.170 1.00 95.75 78 GLY A O 1
ATOM 635 N N . ILE A 1 79 ? -11.992 -4.923 -2.047 1.00 95.94 79 ILE A N 1
ATOM 636 C CA . ILE A 1 79 ? -10.600 -4.590 -2.361 1.00 95.94 79 ILE A CA 1
ATOM 637 C C . ILE A 1 79 ? -9.920 -5.811 -2.970 1.00 95.94 79 ILE A C 1
ATOM 639 O O . ILE A 1 79 ? -9.861 -6.884 -2.361 1.00 95.94 79 ILE A O 1
ATOM 643 N N . LYS A 1 80 ? -9.358 -5.635 -4.166 1.00 94.50 80 LYS A N 1
ATOM 644 C CA . LYS A 1 80 ? -8.586 -6.666 -4.862 1.00 94.50 80 LYS A CA 1
ATOM 645 C C . LYS A 1 80 ? -7.123 -6.271 -4.879 1.00 94.50 80 LYS A C 1
ATOM 647 O O . LYS A 1 80 ? -6.719 -5.398 -5.635 1.00 94.50 80 LYS A O 1
ATOM 652 N N . LEU A 1 81 ? -6.321 -6.950 -4.068 1.00 93.38 81 LEU A N 1
ATOM 653 C CA . LEU A 1 81 ? -4.878 -6.769 -4.130 1.00 93.38 81 LEU A CA 1
ATOM 654 C C . LEU A 1 81 ? -4.317 -7.368 -5.429 1.00 93.38 81 LEU A C 1
ATOM 656 O O . LEU A 1 81 ? -4.832 -8.389 -5.898 1.00 93.38 81 LEU A O 1
ATOM 660 N N . PRO A 1 82 ? -3.228 -6.800 -5.977 1.00 92.00 82 PRO A N 1
ATOM 661 C CA . PRO A 1 82 ? -2.492 -7.440 -7.060 1.00 92.00 82 PRO A CA 1
ATOM 662 C C . PRO A 1 82 ? -2.070 -8.855 -6.638 1.00 92.00 82 PRO A C 1
ATOM 664 O O . PRO A 1 82 ? -1.663 -9.051 -5.496 1.00 92.00 82 PRO A O 1
ATOM 667 N N . GLU A 1 83 ? -2.106 -9.837 -7.547 1.00 86.38 83 GLU A N 1
ATOM 668 C CA . GLU A 1 83 ? -1.947 -11.273 -7.216 1.00 86.38 83 GLU A CA 1
ATOM 669 C C . GLU A 1 83 ? -0.695 -11.615 -6.390 1.00 86.38 83 GLU A C 1
ATOM 671 O O . GLU A 1 83 ? -0.677 -12.574 -5.623 1.00 86.38 83 GLU A O 1
ATOM 676 N N . THR A 1 84 ? 0.377 -10.838 -6.545 1.00 89.56 84 THR A N 1
ATOM 677 C CA . THR A 1 84 ? 1.646 -11.053 -5.836 1.00 89.56 84 THR A CA 1
ATOM 678 C C . THR A 1 84 ? 1.706 -10.387 -4.462 1.00 89.56 84 THR A C 1
ATOM 680 O O . THR A 1 84 ? 2.720 -10.519 -3.777 1.00 89.56 84 THR A O 1
ATOM 683 N N . VAL A 1 85 ? 0.686 -9.613 -4.089 1.00 95.94 85 VAL A N 1
ATOM 684 C CA . VAL A 1 85 ? 0.659 -8.779 -2.888 1.00 95.94 85 VAL A CA 1
ATOM 685 C C . VAL A 1 85 ? -0.153 -9.450 -1.791 1.00 95.94 85 VAL A C 1
ATOM 687 O O . VAL A 1 85 ? -1.288 -9.872 -1.972 1.00 95.94 85 VAL A O 1
ATOM 690 N N . THR A 1 86 ? 0.442 -9.481 -0.608 1.00 95.44 86 THR A N 1
ATOM 691 C CA . THR A 1 86 ? -0.210 -9.848 0.647 1.00 95.44 86 THR A CA 1
ATOM 692 C C . THR A 1 86 ? -0.296 -8.625 1.543 1.00 95.44 86 THR A C 1
ATOM 694 O O . THR A 1 86 ? 0.588 -7.770 1.509 1.00 95.44 86 THR A O 1
ATOM 697 N N . MET A 1 87 ? -1.341 -8.547 2.360 1.00 96.19 87 MET A N 1
ATOM 698 C CA . MET A 1 87 ? -1.522 -7.485 3.343 1.00 96.19 87 MET A CA 1
ATOM 699 C C . MET A 1 87 ? -1.523 -8.078 4.746 1.00 96.19 87 MET A C 1
ATOM 701 O O . MET A 1 87 ? -2.095 -9.141 4.978 1.00 96.19 87 MET A O 1
ATOM 705 N N . LYS A 1 88 ? -0.880 -7.390 5.687 1.00 95.25 88 LYS A N 1
ATOM 706 C CA . LYS A 1 88 ? -0.909 -7.734 7.109 1.00 95.25 88 LYS A CA 1
ATOM 707 C C . LYS A 1 88 ? -0.714 -6.497 7.968 1.00 95.25 88 LYS A C 1
ATOM 709 O O . LYS A 1 88 ? -0.117 -5.519 7.526 1.00 95.25 88 LYS A O 1
ATOM 714 N N . VAL A 1 89 ? -1.133 -6.576 9.222 1.00 95.38 89 VAL A N 1
ATOM 715 C CA . VAL A 1 89 ? -0.793 -5.568 10.229 1.00 95.38 89 VAL A CA 1
ATOM 716 C C . VAL A 1 89 ? 0.434 -6.030 11.001 1.00 95.38 89 VAL A C 1
ATOM 718 O O . VAL A 1 89 ? 0.527 -7.180 11.429 1.00 95.38 89 VAL A O 1
ATOM 721 N N . VAL A 1 90 ? 1.388 -5.126 11.186 1.00 93.25 90 VAL A N 1
ATOM 722 C CA . VAL A 1 90 ? 2.568 -5.332 12.031 1.00 93.25 90 VAL A CA 1
ATOM 723 C C . VAL A 1 90 ? 2.647 -4.226 13.069 1.00 93.25 90 VAL A C 1
ATOM 725 O O . VAL A 1 90 ? 2.073 -3.159 12.891 1.00 93.25 90 VAL A O 1
ATOM 728 N N . ASN A 1 91 ? 3.367 -4.460 14.157 1.00 89.69 91 ASN A N 1
ATOM 729 C CA . ASN A 1 91 ? 3.599 -3.422 15.154 1.00 89.69 91 ASN A CA 1
ATOM 730 C C . ASN A 1 91 ? 4.854 -2.627 14.780 1.00 89.69 91 ASN A C 1
ATOM 732 O O . ASN A 1 91 ? 5.865 -3.214 14.385 1.00 89.69 91 ASN A O 1
ATOM 736 N N . GLY A 1 92 ? 4.786 -1.301 14.891 1.00 82.75 92 GLY A N 1
ATOM 737 C CA . GLY A 1 92 ? 5.968 -0.448 14.810 1.00 82.75 92 GLY A CA 1
ATOM 738 C C . GLY A 1 92 ? 6.961 -0.737 15.938 1.00 82.75 92 GLY A C 1
ATOM 739 O O . GLY A 1 92 ? 6.629 -1.364 16.941 1.00 82.75 92 GLY A O 1
ATOM 740 N N . ASN A 1 93 ? 8.194 -0.259 15.793 1.00 78.69 93 ASN A N 1
ATOM 741 C CA . ASN A 1 93 ? 9.206 -0.374 16.844 1.00 78.69 93 ASN A CA 1
ATOM 742 C C . ASN A 1 93 ? 9.064 0.784 17.848 1.00 78.69 93 ASN A C 1
ATOM 744 O O . ASN A 1 93 ? 8.853 1.925 17.440 1.00 78.69 93 ASN A O 1
ATOM 748 N N . GLY A 1 94 ? 9.244 0.527 19.148 1.00 75.94 94 GLY A N 1
ATOM 749 C CA . GLY A 1 94 ? 9.346 1.579 20.169 1.00 75.94 94 GLY A CA 1
ATOM 750 C C . GLY A 1 94 ? 8.568 1.305 21.457 1.00 75.94 94 GLY A C 1
ATOM 751 O O . GLY A 1 94 ? 8.047 0.215 21.665 1.00 75.94 94 GLY A O 1
ATOM 752 N N . LYS A 1 95 ? 8.513 2.320 22.333 1.00 70.88 95 LYS A N 1
ATOM 753 C CA . LYS A 1 95 ? 7.832 2.255 23.643 1.00 70.88 95 LYS A CA 1
ATOM 754 C C . LYS A 1 95 ? 6.301 2.294 23.551 1.00 70.88 95 LYS A C 1
ATOM 756 O O . LYS A 1 95 ? 5.643 1.858 24.484 1.00 70.88 95 LYS A O 1
ATOM 761 N N . ASP A 1 96 ? 5.767 2.810 22.447 1.00 75.56 96 ASP A N 1
ATOM 762 C CA . ASP A 1 96 ? 4.336 2.835 22.129 1.00 75.56 96 ASP A CA 1
ATOM 763 C C . ASP A 1 96 ? 4.155 2.432 20.653 1.00 75.56 96 ASP A C 1
ATOM 765 O O . ASP A 1 96 ? 4.182 3.293 19.756 1.00 75.56 96 ASP A O 1
ATOM 769 N N . PRO A 1 97 ? 4.145 1.115 20.376 1.00 82.62 97 PRO A N 1
ATOM 770 C CA . PRO A 1 97 ? 4.123 0.598 19.021 1.00 82.62 97 PRO A CA 1
ATOM 771 C C . PRO A 1 97 ? 2.730 0.768 18.411 1.00 82.62 97 PRO A C 1
ATOM 773 O O . PRO A 1 97 ? 1.773 0.104 18.801 1.00 82.62 97 PRO A O 1
ATOM 776 N N . GLN A 1 98 ? 2.633 1.644 17.415 1.00 86.25 98 GLN A N 1
ATOM 777 C CA . GLN A 1 98 ? 1.408 1.833 16.642 1.00 86.25 98 GLN A CA 1
ATOM 778 C C . GLN A 1 98 ? 1.284 0.740 15.564 1.00 86.25 98 GLN A C 1
ATOM 780 O O . GLN A 1 98 ? 2.311 0.253 15.067 1.00 86.25 98 GLN A O 1
ATOM 785 N N . PRO A 1 99 ? 0.057 0.326 15.206 1.00 91.81 99 PRO A N 1
ATOM 786 C CA . PRO A 1 99 ? -0.161 -0.634 14.135 1.00 91.81 99 PRO A CA 1
ATOM 787 C C . PRO A 1 99 ? 0.233 -0.020 12.782 1.00 91.81 99 PRO A C 1
ATOM 789 O O . PRO A 1 99 ? -0.089 1.124 12.480 1.00 91.81 99 PRO A O 1
ATOM 792 N N . ILE A 1 100 ? 0.944 -0.796 11.969 1.00 93.38 100 ILE A N 1
ATOM 793 C CA . ILE A 1 100 ? 1.397 -0.450 10.620 1.00 93.38 100 ILE A CA 1
ATOM 794 C C . ILE A 1 100 ? 0.707 -1.400 9.649 1.00 93.38 100 ILE A C 1
ATOM 796 O O . ILE A 1 100 ? 0.788 -2.622 9.819 1.00 93.38 100 ILE A O 1
ATOM 800 N N . LEU A 1 101 ? 0.077 -0.853 8.613 1.00 95.25 101 LEU A N 1
ATOM 801 C CA . LEU A 1 101 ? -0.470 -1.652 7.524 1.00 95.25 101 LEU A CA 1
ATOM 802 C C . LEU A 1 101 ? 0.651 -1.953 6.527 1.00 95.25 101 LEU A C 1
ATOM 804 O O . LEU A 1 101 ? 1.249 -1.039 5.968 1.00 95.25 101 LEU A O 1
ATOM 808 N N . ARG A 1 102 ? 0.977 -3.229 6.329 1.00 96.19 102 ARG A N 1
ATOM 809 C CA . ARG A 1 102 ? 2.075 -3.674 5.466 1.00 96.19 102 ARG A CA 1
ATOM 810 C C . ARG A 1 102 ? 1.541 -4.441 4.271 1.00 96.19 102 ARG A C 1
ATOM 812 O O . ARG A 1 102 ? 0.956 -5.511 4.436 1.00 96.19 102 ARG A O 1
ATOM 819 N N . PHE A 1 103 ? 1.878 -3.959 3.084 1.00 96.69 103 PHE A N 1
ATOM 820 C CA . PHE A 1 103 ? 1.774 -4.688 1.829 1.00 96.69 103 PHE A CA 1
ATOM 821 C C . PHE A 1 103 ? 3.125 -5.325 1.514 1.00 96.69 103 PHE A C 1
ATOM 823 O O . PHE A 1 103 ? 4.162 -4.662 1.505 1.00 96.69 103 PHE A O 1
ATOM 830 N N . GLN A 1 104 ? 3.134 -6.630 1.282 1.00 96.69 104 GLN A N 1
ATOM 831 C CA . GLN A 1 104 ? 4.336 -7.401 1.004 1.00 96.69 104 GLN A CA 1
ATOM 832 C C . GLN A 1 104 ? 4.164 -8.166 -0.301 1.00 96.69 104 GLN A C 1
ATOM 834 O O . GLN A 1 104 ? 3.189 -8.896 -0.472 1.00 96.69 104 GLN A O 1
ATOM 839 N N . PHE A 1 105 ? 5.146 -8.053 -1.188 1.00 95.81 105 PHE A N 1
ATOM 840 C CA . PHE A 1 105 ? 5.205 -8.826 -2.423 1.00 95.81 105 PHE A CA 1
ATOM 841 C C . PHE A 1 105 ? 6.643 -9.177 -2.780 1.00 95.81 105 PHE A C 1
ATOM 843 O O . PHE A 1 105 ? 7.591 -8.517 -2.352 1.00 95.81 105 PHE A O 1
ATOM 850 N N . THR A 1 106 ? 6.806 -10.217 -3.592 1.00 93.62 106 THR A N 1
ATOM 851 C CA . THR A 1 106 ? 8.117 -10.664 -4.058 1.00 93.62 106 THR A CA 1
ATOM 852 C C . THR A 1 106 ? 8.155 -10.659 -5.580 1.00 93.62 106 THR A C 1
ATOM 854 O O . THR A 1 106 ? 7.285 -11.218 -6.243 1.00 93.62 106 THR A O 1
ATOM 857 N N . VAL A 1 107 ? 9.191 -10.039 -6.146 1.00 92.06 107 VAL A N 1
ATOM 858 C CA . VAL A 1 107 ? 9.487 -10.080 -7.581 1.00 92.06 107 VAL A CA 1
ATOM 859 C C . VAL A 1 107 ? 10.834 -10.772 -7.763 1.00 92.06 107 VAL A C 1
ATOM 861 O O . VAL A 1 107 ? 11.890 -10.190 -7.511 1.00 92.06 107 VAL A O 1
ATOM 864 N N . ARG A 1 108 ? 10.804 -12.030 -8.220 1.00 89.81 108 ARG A N 1
ATOM 865 C CA . ARG A 1 108 ? 11.977 -12.925 -8.256 1.00 89.81 108 ARG A CA 1
ATOM 866 C C . ARG A 1 108 ? 12.585 -13.103 -6.857 1.00 89.81 108 ARG A C 1
ATOM 868 O O . ARG A 1 108 ? 11.932 -13.671 -5.998 1.00 89.81 108 ARG A O 1
ATOM 875 N N . SER A 1 109 ? 13.809 -12.631 -6.629 1.00 88.25 109 SER A N 1
ATOM 876 C CA . SER A 1 109 ? 14.490 -12.687 -5.332 1.00 88.25 109 SER A CA 1
ATOM 877 C C . SER A 1 109 ? 14.328 -11.410 -4.508 1.00 88.25 109 SER A C 1
ATOM 879 O O . SER A 1 109 ? 14.892 -11.332 -3.426 1.00 88.25 109 SER A O 1
ATOM 881 N N . LEU A 1 110 ? 13.607 -10.394 -4.994 1.00 91.38 110 LEU A N 1
ATOM 882 C CA . LEU A 1 110 ? 13.436 -9.139 -4.268 1.00 91.38 110 LEU A CA 1
ATOM 883 C C . LEU A 1 110 ? 12.101 -9.139 -3.528 1.00 91.38 110 LEU A C 1
ATOM 885 O O . LEU A 1 110 ? 11.046 -9.117 -4.161 1.00 91.38 110 LEU A O 1
ATOM 889 N N . THR A 1 111 ? 12.153 -9.124 -2.202 1.00 94.38 111 THR A N 1
ATOM 890 C CA . THR A 1 111 ? 10.983 -8.905 -1.350 1.00 94.38 111 THR A CA 1
ATOM 891 C C . THR A 1 111 ? 10.847 -7.419 -1.079 1.00 94.38 111 THR A C 1
ATOM 893 O O . THR A 1 111 ? 11.786 -6.774 -0.613 1.00 94.38 111 THR A O 1
ATOM 896 N N . VAL A 1 112 ? 9.671 -6.877 -1.369 1.00 95.56 112 VAL A N 1
ATOM 897 C CA . VAL A 1 112 ? 9.334 -5.471 -1.178 1.00 95.56 112 VAL A CA 1
ATOM 898 C C . VAL A 1 112 ? 8.248 -5.366 -0.119 1.00 95.56 112 VAL A C 1
ATOM 900 O O . VAL A 1 112 ? 7.268 -6.110 -0.139 1.00 95.56 112 VAL A O 1
ATOM 903 N N . LEU A 1 113 ? 8.455 -4.445 0.813 1.00 95.81 113 LEU A N 1
ATOM 904 C CA . LEU A 1 113 ? 7.520 -4.055 1.855 1.00 95.81 113 LEU A CA 1
ATOM 905 C C . LEU A 1 113 ? 7.104 -2.613 1.576 1.00 95.81 113 LEU A C 1
ATOM 907 O O . LEU A 1 113 ? 7.960 -1.729 1.552 1.00 95.81 113 LEU A O 1
ATOM 911 N N . ALA A 1 114 ? 5.817 -2.386 1.365 1.00 95.12 114 ALA A N 1
ATOM 912 C CA . ALA A 1 114 ? 5.211 -1.066 1.353 1.00 95.12 114 ALA A CA 1
ATOM 913 C C . ALA A 1 114 ? 4.383 -0.930 2.633 1.00 95.12 114 ALA A C 1
ATOM 915 O O . ALA A 1 114 ? 3.378 -1.612 2.815 1.00 95.12 114 ALA A O 1
ATOM 916 N N . ASP A 1 115 ? 4.867 -0.099 3.542 1.00 94.31 115 ASP A N 1
ATOM 917 C CA . ASP A 1 115 ? 4.301 0.121 4.862 1.00 94.31 115 ASP A CA 1
ATOM 918 C C . ASP A 1 115 ? 3.554 1.452 4.878 1.00 94.31 115 ASP A C 1
ATOM 920 O O . ASP A 1 115 ? 4.054 2.460 4.374 1.00 94.31 115 ASP A O 1
ATOM 924 N N . TRP A 1 116 ? 2.390 1.465 5.516 1.00 92.06 116 TRP A N 1
ATOM 925 C CA . TRP A 1 116 ? 1.746 2.680 5.978 1.00 92.06 116 TRP A CA 1
ATOM 926 C C . TRP A 1 116 ? 1.868 2.776 7.495 1.00 92.06 116 TRP A C 1
ATOM 928 O O . TRP A 1 116 ? 1.246 2.010 8.236 1.00 92.06 116 TRP A O 1
ATOM 938 N N . ASP A 1 117 ? 2.684 3.720 7.949 1.00 88.88 117 ASP A N 1
ATOM 939 C CA . ASP A 1 117 ? 2.840 4.062 9.357 1.00 88.88 117 ASP A CA 1
ATOM 940 C C . ASP A 1 117 ? 2.003 5.315 9.666 1.00 88.88 117 ASP A C 1
ATOM 942 O O . ASP A 1 117 ? 2.240 6.363 9.060 1.00 88.88 117 ASP A O 1
ATOM 946 N N . PRO A 1 118 ? 1.067 5.265 10.631 1.00 84.69 118 PRO A N 1
ATOM 947 C CA . PRO A 1 118 ? 0.269 6.427 11.022 1.00 84.69 118 PRO A CA 1
ATOM 948 C C . PRO A 1 118 ? 1.093 7.675 11.379 1.00 84.69 118 PRO A C 1
ATOM 950 O O . PRO A 1 118 ? 0.619 8.795 11.190 1.00 84.69 118 PRO A O 1
ATOM 953 N N . LYS A 1 119 ? 2.327 7.509 11.880 1.00 84.38 119 LYS A N 1
ATOM 954 C CA . LYS A 1 119 ? 3.212 8.615 12.280 1.00 84.38 119 LYS A CA 1
ATOM 955 C C . LYS A 1 119 ? 4.029 9.191 11.126 1.00 84.38 119 LYS A C 1
ATOM 957 O O . LYS A 1 119 ? 4.308 10.387 11.135 1.00 84.38 119 LYS A O 1
ATOM 962 N N . SER A 1 120 ? 4.473 8.357 10.185 1.00 83.94 120 SER A N 1
ATOM 963 C CA . SER A 1 120 ? 5.440 8.759 9.150 1.00 83.94 120 SER A CA 1
ATOM 964 C C . SER A 1 120 ? 4.889 8.751 7.717 1.00 83.94 120 SER A C 1
ATOM 966 O O . SER A 1 120 ? 5.470 9.408 6.845 1.00 83.94 120 SER A O 1
ATOM 968 N N . GLY A 1 121 ? 3.739 8.112 7.493 1.00 89.00 121 GLY A N 1
ATOM 969 C CA . GLY A 1 121 ? 3.086 7.944 6.198 1.00 89.00 121 GLY A CA 1
ATOM 970 C C . GLY A 1 121 ? 3.574 6.701 5.449 1.00 89.00 121 GLY A C 1
ATOM 971 O O . GLY A 1 121 ? 3.934 5.688 6.053 1.00 89.00 121 GLY A O 1
ATOM 972 N N . ALA A 1 122 ? 3.574 6.782 4.118 1.00 90.06 122 ALA A N 1
ATOM 973 C CA . ALA A 1 122 ? 4.036 5.705 3.249 1.00 90.06 122 ALA A CA 1
ATOM 974 C C . ALA A 1 122 ? 5.563 5.527 3.311 1.00 90.06 122 ALA A C 1
ATOM 976 O O . ALA A 1 122 ? 6.325 6.487 3.188 1.00 90.06 122 ALA A O 1
ATOM 977 N N . CYS A 1 123 ? 6.015 4.280 3.434 1.00 89.19 123 CYS A N 1
ATOM 978 C CA . CYS A 1 123 ? 7.423 3.900 3.423 1.00 89.19 123 CYS A CA 1
ATOM 979 C C . CYS A 1 123 ? 7.628 2.614 2.617 1.00 89.19 123 CYS A C 1
ATOM 981 O O . CYS A 1 123 ? 6.879 1.653 2.763 1.00 89.19 123 CYS A O 1
ATOM 983 N N . THR A 1 124 ? 8.674 2.559 1.792 1.00 90.25 124 THR A N 1
ATOM 984 C CA . THR A 1 124 ? 9.012 1.364 1.007 1.00 90.25 124 THR A CA 1
ATOM 985 C C . THR A 1 124 ? 10.384 0.831 1.381 1.00 90.25 124 THR A C 1
ATOM 987 O O . THR A 1 124 ? 11.360 1.581 1.411 1.00 90.25 124 THR A O 1
ATOM 990 N N . ARG A 1 125 ? 10.487 -0.479 1.600 1.00 91.06 125 ARG A N 1
ATOM 991 C CA . ARG A 1 125 ? 11.750 -1.190 1.824 1.00 91.06 125 ARG A CA 1
ATOM 992 C C . ARG A 1 125 ? 11.845 -2.375 0.884 1.00 91.06 125 ARG A C 1
ATOM 994 O O . ARG A 1 125 ? 10.860 -3.067 0.663 1.00 91.06 125 ARG A O 1
ATOM 1001 N N . ALA A 1 126 ? 13.032 -2.631 0.356 1.00 85.94 126 ALA A N 1
ATOM 1002 C CA . ALA A 1 126 ? 13.288 -3.787 -0.487 1.00 85.94 126 ALA A CA 1
ATOM 1003 C C . ALA A 1 126 ? 14.508 -4.541 0.041 1.00 85.94 126 ALA A C 1
ATOM 1005 O O . ALA A 1 126 ? 15.517 -3.921 0.371 1.00 85.94 126 ALA A O 1
ATO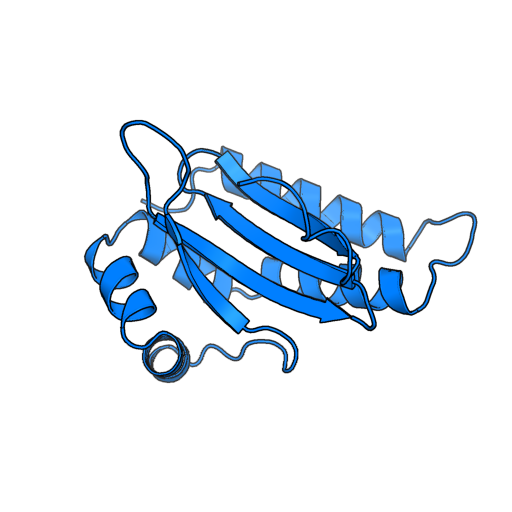M 1006 N N . ALA A 1 127 ? 14.405 -5.863 0.123 1.00 82.31 127 ALA A N 1
ATOM 1007 C CA . ALA A 1 127 ? 15.473 -6.750 0.564 1.00 82.31 127 ALA A CA 1
ATOM 1008 C C . ALA A 1 127 ? 15.600 -7.933 -0.398 1.00 82.31 127 ALA A C 1
ATOM 1010 O O . ALA A 1 127 ? 14.607 -8.398 -0.966 1.00 82.31 127 ALA A O 1
ATOM 1011 N N . VAL A 1 128 ? 16.821 -8.430 -0.583 1.00 76.88 128 VAL A N 1
ATOM 1012 C CA . VAL A 1 128 ? 17.057 -9.649 -1.358 1.00 76.88 128 VAL A CA 1
ATOM 1013 C C . VAL A 1 128 ? 16.771 -10.854 -0.458 1.00 76.88 128 VAL A C 1
ATOM 1015 O O . VAL A 1 128 ? 17.190 -10.891 0.698 1.00 76.88 128 VAL A O 1
ATOM 1018 N N . ALA A 1 129 ? 16.033 -11.840 -0.970 1.00 61.44 129 ALA A N 1
ATOM 1019 C CA . ALA A 1 129 ? 15.797 -13.120 -0.316 1.00 61.44 129 ALA A CA 1
ATOM 1020 C C . ALA A 1 129 ? 17.152 -13.808 -0.076 1.00 61.44 129 ALA A C 1
ATOM 1022 O O . ALA A 1 129 ? 17.738 -14.373 -0.997 1.00 61.44 129 ALA A O 1
ATOM 1023 N N . GLY A 1 130 ? 17.675 -13.674 1.146 1.00 51.16 130 GLY A N 1
ATOM 1024 C CA . GLY A 1 130 ? 19.023 -14.109 1.525 1.00 51.16 130 GLY A CA 1
ATOM 1025 C C . GLY A 1 130 ? 19.684 -13.246 2.606 1.00 51.16 130 GLY A C 1
ATOM 1026 O O . GLY A 1 130 ? 20.469 -13.774 3.383 1.00 51.16 130 GLY A O 1
ATOM 1027 N N . ASP A 1 131 ? 19.301 -11.971 2.747 1.00 48.47 131 ASP A N 1
ATOM 1028 C CA . ASP A 1 131 ? 19.907 -11.042 3.730 1.00 48.47 131 ASP A CA 1
ATOM 1029 C C . ASP A 1 131 ? 19.321 -11.157 5.156 1.00 48.47 131 ASP A C 1
ATOM 1031 O O . ASP A 1 131 ? 19.539 -10.305 6.014 1.00 48.47 131 ASP A O 1
ATOM 1035 N N . GLY A 1 132 ? 18.549 -12.213 5.428 1.00 42.16 132 GLY A N 1
ATOM 1036 C CA . GLY A 1 132 ? 17.798 -12.408 6.672 1.00 42.16 132 GLY A CA 1
ATOM 1037 C C . GLY A 1 132 ? 18.430 -13.358 7.692 1.00 42.16 132 GLY A C 1
ATOM 1038 O O . GLY A 1 132 ? 17.696 -13.928 8.493 1.00 42.16 132 GLY A O 1
ATOM 1039 N N . ALA A 1 133 ? 19.748 -13.567 7.664 1.00 40.56 133 ALA A N 1
ATOM 1040 C CA . ALA A 1 133 ? 20.458 -14.333 8.691 1.00 40.56 133 ALA A CA 1
ATOM 1041 C C . ALA A 1 133 ? 21.553 -13.478 9.347 1.00 40.56 133 ALA A C 1
ATOM 1043 O O . ALA A 1 133 ? 22.702 -13.542 8.928 1.00 40.56 133 ALA A O 1
ATOM 1044 N N . SER A 1 134 ? 21.172 -12.660 10.339 1.00 34.81 134 SER A N 1
ATOM 1045 C CA . SER A 1 134 ? 21.967 -12.162 11.490 1.00 34.81 134 SER A CA 1
ATOM 1046 C C . SER A 1 134 ? 21.175 -11.000 12.132 1.00 34.81 134 SER A C 1
ATOM 1048 O O . SER A 1 134 ? 20.704 -10.135 11.403 1.00 34.81 134 SER A O 1
ATOM 1050 N N . ALA A 1 135 ? 20.915 -10.882 13.435 1.00 33.97 135 ALA A N 1
ATOM 1051 C CA . ALA A 1 135 ? 21.518 -11.490 14.611 1.00 33.97 135 ALA A CA 1
ATOM 1052 C C . ALA A 1 135 ? 20.446 -11.779 15.682 1.00 33.97 135 ALA A C 1
ATOM 1054 O O . ALA A 1 135 ? 19.460 -11.046 15.803 1.00 33.97 135 ALA A O 1
ATOM 1055 N N . ALA A 1 136 ? 20.679 -12.866 16.417 1.00 32.56 136 ALA A N 1
ATOM 1056 C CA . ALA A 1 136 ? 20.117 -13.129 17.737 1.00 32.56 136 ALA A CA 1
ATOM 1057 C C . ALA A 1 136 ? 20.755 -12.214 18.796 1.00 32.56 136 ALA A C 1
ATOM 1059 O O . ALA A 1 136 ? 21.874 -11.713 18.533 1.00 32.56 136 ALA A O 1
#

Radius of gyration: 15.5 Å; chains: 1; bounding box: 38×31×43 Å